Protein AF-A0A9X2EHH2-F1 (afdb_monomer_lite)

Structure (mmCIF, N/CA/C/O backbone):
data_AF-A0A9X2EHH2-F1
#
_entry.id   AF-A0A9X2EHH2-F1
#
loop_
_atom_site.group_PDB
_atom_site.id
_atom_site.type_symbol
_atom_site.label_atom_id
_atom_site.label_alt_id
_atom_site.label_comp_id
_atom_site.label_asym_id
_atom_site.label_entity_id
_atom_site.label_seq_id
_atom_site.pdbx_PDB_ins_code
_atom_site.Cartn_x
_atom_site.Cartn_y
_atom_site.Cartn_z
_atom_site.occupancy
_atom_site.B_iso_or_equiv
_atom_site.auth_seq_id
_atom_site.auth_comp_id
_atom_site.auth_asym_id
_atom_site.auth_atom_id
_atom_site.pdbx_PDB_model_num
ATOM 1 N N . MET A 1 1 ? -2.281 -6.948 -52.825 1.00 45.66 1 MET A N 1
ATOM 2 C CA . MET A 1 1 ? -2.718 -6.582 -51.458 1.00 45.66 1 MET A CA 1
ATOM 3 C C . MET A 1 1 ? -1.708 -7.119 -50.448 1.00 45.66 1 MET A C 1
ATOM 5 O O . MET A 1 1 ? -1.662 -8.321 -50.245 1.00 45.66 1 MET A O 1
ATOM 9 N N . ARG A 1 2 ? -0.846 -6.276 -49.862 1.00 54.19 2 ARG A N 1
ATOM 10 C CA . ARG A 1 2 ? 0.146 -6.710 -48.852 1.00 54.19 2 ARG A CA 1
ATOM 11 C C . ARG A 1 2 ? 0.253 -5.689 -47.713 1.00 54.19 2 ARG A C 1
ATOM 13 O O . ARG A 1 2 ? 1.332 -5.250 -47.341 1.00 54.19 2 ARG A O 1
ATOM 20 N N . PHE A 1 3 ? -0.903 -5.299 -47.181 1.00 56.62 3 PHE A N 1
ATOM 21 C CA . PHE A 1 3 ? -1.027 -4.273 -46.138 1.00 56.62 3 PHE A CA 1
ATOM 22 C C . PHE A 1 3 ? -1.125 -4.852 -44.714 1.00 56.62 3 PHE A C 1
ATOM 24 O O . PHE A 1 3 ? -0.964 -4.119 -43.749 1.00 56.62 3 PHE A O 1
ATOM 31 N N . LEU A 1 4 ? -1.303 -6.173 -44.565 1.00 57.59 4 LEU A N 1
ATOM 32 C CA . LEU A 1 4 ? -1.477 -6.838 -43.259 1.00 57.59 4 LEU A CA 1
ATOM 33 C C . LEU A 1 4 ? -0.230 -7.597 -42.761 1.00 57.59 4 LEU A C 1
ATOM 35 O O . LEU A 1 4 ? -0.237 -8.207 -41.698 1.00 57.59 4 LEU A O 1
ATOM 39 N N . THR A 1 5 ? 0.885 -7.530 -43.492 1.00 57.88 5 THR A N 1
ATOM 40 C CA . THR A 1 5 ? 2.145 -8.203 -43.120 1.00 57.88 5 THR A CA 1
ATOM 41 C C . THR A 1 5 ? 2.931 -7.641 -41.913 1.00 57.88 5 THR A C 1
ATOM 43 O O . THR A 1 5 ? 3.839 -8.359 -41.475 1.00 57.88 5 THR A O 1
ATOM 46 N N . PRO A 1 6 ? 2.684 -6.426 -41.361 1.00 59.25 6 PRO A N 1
ATOM 47 C CA . PRO A 1 6 ? 3.432 -5.961 -40.189 1.00 59.25 6 PRO A CA 1
ATOM 48 C C . PRO A 1 6 ? 2.840 -6.411 -38.841 1.00 59.25 6 PRO A C 1
ATOM 50 O O . PRO A 1 6 ? 3.526 -6.307 -37.831 1.00 59.25 6 PRO A O 1
ATOM 53 N N . PHE A 1 7 ? 1.638 -6.999 -38.789 1.00 60.81 7 PHE A N 1
ATOM 54 C CA . PHE A 1 7 ? 0.971 -7.372 -37.525 1.00 60.81 7 PHE A CA 1
ATOM 55 C C . PHE A 1 7 ? 1.512 -8.648 -36.856 1.00 60.81 7 PHE A C 1
ATOM 57 O O . PHE A 1 7 ? 0.789 -9.349 -36.154 1.00 60.81 7 PHE A O 1
ATOM 64 N N . THR A 1 8 ? 2.785 -8.994 -37.064 1.00 73.62 8 THR A N 1
ATOM 65 C CA . THR A 1 8 ? 3.411 -10.104 -36.333 1.00 73.62 8 THR A CA 1
ATOM 66 C C . THR A 1 8 ? 4.113 -9.563 -35.085 1.00 73.62 8 THR A C 1
ATOM 68 O O . THR A 1 8 ? 5.086 -8.820 -35.233 1.00 73.62 8 THR A O 1
ATOM 71 N N . PRO A 1 9 ? 3.717 -9.972 -33.860 1.00 77.38 9 PRO A N 1
ATOM 72 C CA . PRO A 1 9 ? 4.312 -9.477 -32.611 1.00 77.38 9 PRO A CA 1
ATOM 73 C C . PRO A 1 9 ? 5.838 -9.621 -32.584 1.00 77.38 9 PRO A C 1
ATOM 75 O O . PRO A 1 9 ? 6.566 -8.723 -32.172 1.00 77.38 9 PRO A O 1
ATOM 78 N N . LYS A 1 10 ? 6.345 -10.732 -33.137 1.00 81.25 10 LYS A N 1
ATOM 79 C CA . LYS A 1 10 ? 7.784 -11.002 -33.258 1.00 81.25 10 LYS A CA 1
ATOM 80 C C . LYS A 1 10 ? 8.521 -9.974 -34.128 1.00 81.25 10 LYS A C 1
ATOM 82 O O . LYS A 1 10 ? 9.673 -9.658 -33.841 1.00 81.25 10 LYS A O 1
ATOM 87 N N . ARG A 1 11 ? 7.891 -9.453 -35.189 1.00 78.94 11 ARG A N 1
ATOM 88 C CA . ARG A 1 11 ? 8.493 -8.420 -36.050 1.00 78.94 11 ARG A CA 1
ATOM 89 C C . ARG A 1 11 ? 8.505 -7.059 -35.368 1.00 78.94 11 ARG A C 1
ATOM 91 O O . ARG A 1 11 ? 9.553 -6.426 -35.386 1.00 78.94 11 ARG A O 1
ATOM 98 N N . ALA A 1 12 ? 7.410 -6.679 -34.712 1.00 79.12 12 ALA A N 1
ATOM 99 C CA . ALA A 1 12 ? 7.323 -5.430 -33.958 1.00 79.12 12 ALA A CA 1
ATOM 100 C C . ALA A 1 12 ? 8.378 -5.363 -32.840 1.00 79.12 12 ALA A C 1
ATOM 102 O O . ALA A 1 12 ? 9.088 -4.370 -32.715 1.00 79.12 12 ALA A O 1
ATOM 103 N N . ILE A 1 13 ? 8.568 -6.457 -32.093 1.00 82.00 13 ILE A N 1
ATOM 104 C CA . ILE A 1 13 ? 9.618 -6.547 -31.066 1.00 82.00 13 ILE A CA 1
ATOM 105 C C . ILE A 1 13 ? 11.012 -6.425 -31.697 1.00 82.00 13 ILE A C 1
ATOM 107 O O . ILE A 1 13 ? 11.861 -5.691 -31.196 1.00 82.00 13 ILE A O 1
ATOM 111 N N . ARG A 1 14 ? 11.264 -7.109 -32.821 1.00 81.88 14 ARG A N 1
ATOM 112 C CA . ARG A 1 14 ? 12.558 -7.030 -33.516 1.00 81.88 14 ARG A CA 1
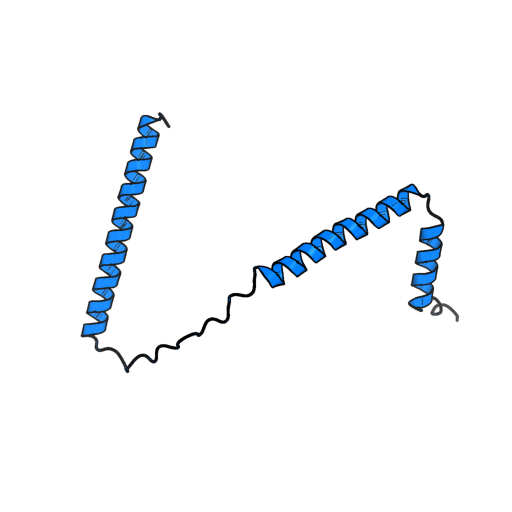ATOM 113 C C . ARG A 1 14 ? 12.855 -5.619 -34.028 1.00 81.88 14 ARG A C 1
ATOM 115 O O . ARG A 1 14 ? 14.000 -5.176 -33.941 1.00 81.88 14 ARG A O 1
ATOM 122 N N . GLU A 1 15 ? 11.854 -4.924 -34.557 1.00 79.31 15 GLU A N 1
ATOM 123 C CA . GLU A 1 15 ? 11.974 -3.528 -34.986 1.00 79.31 15 GLU A CA 1
ATOM 124 C C . GLU A 1 15 ? 12.199 -2.594 -33.805 1.00 79.31 15 GLU A C 1
ATOM 126 O O . GLU A 1 15 ? 13.118 -1.783 -33.861 1.00 79.31 15 GLU A O 1
ATOM 131 N N . PHE A 1 16 ? 11.461 -2.766 -32.709 1.00 78.56 16 PHE A N 1
ATOM 132 C CA . PHE A 1 16 ? 11.662 -2.004 -31.481 1.00 78.56 16 PHE A CA 1
ATOM 133 C C . PHE A 1 16 ? 13.086 -2.166 -30.933 1.00 78.56 16 PHE A C 1
ATOM 135 O O . PHE A 1 16 ? 13.754 -1.175 -30.652 1.00 78.56 16 PHE A O 1
ATOM 142 N N . ILE A 1 17 ? 13.602 -3.398 -30.864 1.00 79.88 17 ILE A N 1
ATOM 143 C CA . ILE A 1 17 ? 14.984 -3.668 -30.436 1.00 79.88 17 ILE A CA 1
ATOM 144 C C . ILE A 1 17 ? 15.989 -3.017 -31.396 1.00 79.88 17 ILE A C 1
ATOM 146 O O . ILE A 1 17 ? 16.985 -2.439 -30.962 1.00 79.88 17 ILE A O 1
ATOM 150 N N . SER A 1 18 ? 15.739 -3.094 -32.705 1.00 79.62 18 SER A N 1
ATOM 151 C CA . SER A 1 18 ? 16.617 -2.498 -33.721 1.00 79.62 18 SER A CA 1
ATOM 152 C C . SER A 1 18 ? 16.615 -0.968 -33.660 1.00 79.62 18 SER A C 1
ATOM 154 O O . SER A 1 18 ? 17.658 -0.348 -33.845 1.00 79.62 18 SER A O 1
ATOM 156 N N . PHE A 1 19 ? 15.464 -0.363 -33.373 1.00 74.88 19 PHE A N 1
ATOM 157 C CA . PHE A 1 19 ? 15.297 1.069 -33.152 1.00 74.88 19 PHE A CA 1
ATOM 158 C C . PHE A 1 19 ? 15.979 1.522 -31.855 1.00 74.88 19 PHE A C 1
ATOM 160 O O . PHE A 1 19 ? 16.739 2.487 -31.866 1.00 74.88 19 PHE A O 1
ATOM 167 N N . ALA A 1 20 ? 15.793 0.783 -30.760 1.00 74.56 20 ALA A N 1
ATOM 168 C CA . ALA A 1 20 ? 16.430 1.061 -29.476 1.00 74.56 20 ALA A CA 1
ATOM 169 C C . ALA A 1 20 ? 17.966 0.987 -29.561 1.00 74.56 20 ALA A C 1
ATOM 171 O O . ALA A 1 20 ? 18.650 1.829 -28.987 1.00 74.56 20 ALA A O 1
ATOM 172 N N . LYS A 1 21 ? 18.515 0.046 -30.344 1.00 75.12 21 LYS A N 1
ATOM 173 C CA . LYS A 1 21 ? 19.964 -0.075 -30.597 1.00 75.12 21 LYS A CA 1
ATOM 174 C C . LYS A 1 21 ? 20.578 1.097 -31.372 1.00 75.12 21 LYS A C 1
ATOM 176 O O . LYS A 1 21 ? 21.794 1.245 -31.336 1.00 75.12 21 LYS A O 1
ATOM 181 N N . ARG A 1 22 ? 19.781 1.885 -32.103 1.00 78.38 22 ARG A N 1
ATOM 182 C CA . ARG A 1 22 ? 20.264 3.024 -32.908 1.00 78.38 22 ARG A CA 1
ATOM 183 C C . ARG A 1 22 ? 20.310 4.348 -32.136 1.00 78.38 22 ARG A C 1
ATOM 185 O O . ARG A 1 22 ? 20.784 5.330 -32.697 1.00 78.38 22 ARG A O 1
ATOM 192 N N . ARG A 1 23 ? 19.813 4.404 -30.894 1.00 71.19 23 ARG A N 1
ATOM 193 C CA . ARG A 1 23 ? 19.865 5.618 -30.062 1.00 71.19 23 ARG A CA 1
ATOM 194 C C . ARG A 1 23 ? 21.236 5.809 -29.414 1.00 71.19 23 ARG A C 1
ATOM 196 O O . ARG A 1 23 ? 21.957 4.845 -29.167 1.00 71.19 23 ARG A O 1
ATOM 203 N N . GLU A 1 24 ? 21.555 7.060 -29.096 1.00 77.69 24 GLU A N 1
ATOM 204 C CA . GLU A 1 24 ? 22.726 7.417 -28.294 1.00 77.69 24 GLU A CA 1
ATOM 205 C C . GLU A 1 24 ? 22.705 6.725 -26.924 1.00 77.69 24 GLU A C 1
ATOM 207 O O . GLU A 1 24 ? 21.641 6.427 -26.365 1.00 77.69 24 GLU A O 1
ATOM 212 N N . ARG A 1 25 ? 23.902 6.463 -26.380 1.00 74.25 25 ARG A N 1
ATOM 213 C CA . ARG A 1 25 ? 24.106 5.692 -25.137 1.00 74.25 25 ARG A CA 1
ATOM 214 C C . ARG A 1 25 ? 23.293 6.249 -23.966 1.00 74.25 25 ARG A C 1
ATOM 216 O O . ARG A 1 25 ? 22.789 5.488 -23.146 1.00 74.25 25 ARG A O 1
ATOM 223 N N . GLU A 1 26 ? 23.122 7.562 -23.937 1.00 75.62 26 GLU A N 1
ATOM 224 C CA . GLU A 1 26 ? 22.446 8.319 -22.882 1.00 75.62 26 GLU A CA 1
ATOM 225 C C . GLU A 1 26 ? 20.957 7.958 -22.777 1.00 75.62 26 GLU A C 1
ATOM 227 O O . GLU A 1 26 ? 20.423 7.736 -21.689 1.00 75.62 26 GLU A O 1
ATOM 232 N N . HIS A 1 27 ? 20.292 7.775 -23.919 1.00 77.94 27 HIS A N 1
ATOM 233 C CA . HIS A 1 27 ? 18.882 7.392 -23.958 1.00 77.94 27 HIS A CA 1
ATOM 234 C C . HIS A 1 27 ? 18.642 5.944 -23.526 1.00 77.94 27 HIS A C 1
ATOM 236 O O . HIS A 1 27 ? 17.579 5.631 -22.989 1.00 77.94 27 HIS A O 1
ATOM 242 N N . VAL A 1 28 ? 19.612 5.055 -23.756 1.00 82.75 28 VAL A N 1
ATOM 243 C CA . VAL A 1 28 ? 19.528 3.656 -23.316 1.00 82.75 28 VAL A CA 1
ATOM 244 C C . VAL A 1 28 ? 19.660 3.574 -21.797 1.00 82.75 28 VAL A C 1
ATOM 246 O O . VAL A 1 28 ? 18.894 2.856 -21.160 1.00 82.75 28 VAL A O 1
ATOM 249 N N . ILE A 1 29 ? 20.569 4.359 -21.213 1.00 83.69 29 ILE A N 1
ATOM 250 C CA . ILE A 1 29 ? 20.736 4.448 -19.757 1.00 83.69 29 ILE A CA 1
ATOM 251 C C . ILE A 1 29 ? 19.446 4.961 -19.107 1.00 83.69 29 ILE A C 1
ATOM 253 O O . ILE A 1 29 ? 18.953 4.334 -18.173 1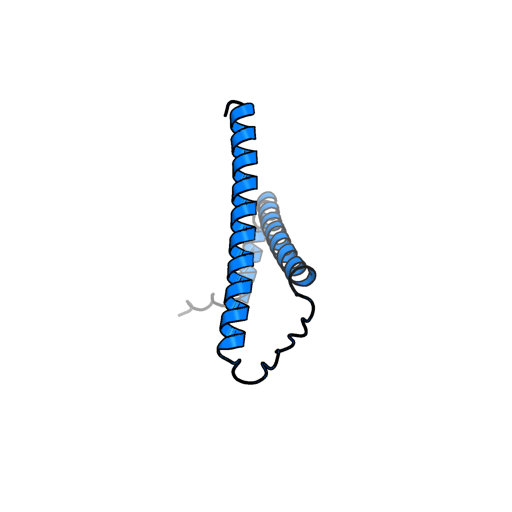.00 83.69 29 ILE A O 1
ATOM 257 N N . GLY A 1 30 ? 18.846 6.032 -19.639 1.00 86.56 30 GLY A N 1
ATOM 258 C CA . GLY A 1 30 ? 17.568 6.549 -19.135 1.00 86.56 30 GLY A CA 1
ATOM 259 C C . GLY A 1 30 ? 16.425 5.528 -19.213 1.00 86.56 30 GLY A C 1
ATOM 260 O O . GLY A 1 30 ? 15.661 5.377 -18.260 1.00 86.56 30 GLY A O 1
ATOM 261 N N . ALA A 1 31 ? 16.336 4.770 -20.310 1.00 86.00 31 ALA A N 1
ATOM 262 C CA . ALA A 1 31 ? 15.328 3.720 -20.462 1.00 86.00 31 ALA A CA 1
ATOM 263 C C . ALA A 1 31 ? 15.527 2.567 -19.461 1.00 86.00 31 ALA A C 1
ATOM 265 O O . ALA A 1 31 ? 14.561 2.107 -18.854 1.00 86.00 31 ALA A O 1
ATOM 266 N N . ILE A 1 32 ? 16.772 2.126 -19.254 1.00 88.69 32 ILE A N 1
ATOM 267 C CA . ILE A 1 32 ? 17.099 1.084 -18.271 1.00 88.69 32 ILE A CA 1
ATOM 268 C C . ILE A 1 32 ? 16.778 1.567 -16.856 1.00 88.69 32 ILE A C 1
ATOM 270 O O . ILE A 1 32 ? 16.146 0.832 -16.103 1.00 88.69 32 ILE A O 1
ATOM 274 N N . LEU A 1 33 ? 17.157 2.801 -16.507 1.00 92.94 33 LEU A N 1
ATOM 275 C CA . LEU A 1 33 ? 16.866 3.382 -15.195 1.00 92.94 33 LEU A CA 1
ATOM 276 C C . LEU A 1 33 ? 15.363 3.474 -14.934 1.00 92.94 33 LEU A C 1
ATOM 278 O O . LEU A 1 33 ? 14.920 3.111 -13.850 1.00 92.94 33 LEU A O 1
ATOM 282 N N . SER A 1 34 ? 14.573 3.890 -15.926 1.00 93.75 34 SER A N 1
ATOM 283 C CA . SER A 1 34 ? 13.114 3.932 -15.799 1.00 93.75 34 SER A CA 1
ATOM 284 C C . SER A 1 34 ? 12.533 2.549 -15.493 1.00 93.75 34 SER A C 1
ATOM 286 O O . SER A 1 34 ? 11.799 2.404 -14.518 1.00 93.75 34 SER A O 1
ATOM 288 N N . VAL A 1 35 ? 12.906 1.522 -16.265 1.00 94.88 35 VAL A N 1
ATOM 289 C CA . VAL A 1 35 ? 12.427 0.150 -16.031 1.00 94.88 35 VAL A CA 1
ATOM 290 C C . VAL A 1 35 ? 12.888 -0.368 -14.670 1.00 94.88 35 VAL A C 1
ATOM 292 O O . VAL A 1 35 ? 12.107 -1.008 -13.966 1.00 94.88 35 VAL A O 1
ATOM 295 N N . LEU A 1 36 ? 14.132 -0.083 -14.282 1.00 96.56 36 LEU A N 1
ATOM 296 C CA . LEU A 1 36 ? 14.712 -0.529 -13.019 1.00 96.56 36 LEU A CA 1
ATOM 297 C C . LEU A 1 36 ? 13.978 0.085 -11.825 1.00 96.56 36 LEU A C 1
ATOM 299 O O . LEU A 1 36 ? 13.529 -0.656 -10.957 1.00 96.56 36 LEU A O 1
ATOM 303 N N . VAL A 1 37 ? 13.791 1.407 -11.805 1.00 96.19 37 VAL A N 1
ATOM 304 C CA . VAL A 1 37 ? 13.085 2.105 -10.718 1.00 96.19 37 VAL A CA 1
ATOM 305 C C . VAL A 1 37 ? 11.644 1.611 -10.602 1.00 96.19 37 VAL A C 1
ATOM 307 O O . VAL A 1 37 ? 11.199 1.273 -9.506 1.00 96.19 37 VAL A O 1
ATOM 310 N N . THR A 1 38 ? 10.923 1.491 -11.720 1.00 96.00 38 THR A N 1
ATOM 311 C CA . THR A 1 38 ? 9.555 0.954 -11.710 1.00 96.00 38 THR A CA 1
ATOM 312 C C . THR A 1 38 ? 9.515 -0.486 -11.198 1.00 96.00 38 THR A C 1
ATOM 314 O O . THR A 1 38 ? 8.656 -0.820 -10.384 1.00 96.00 38 THR A O 1
ATOM 317 N N . SER A 1 39 ? 10.457 -1.332 -11.619 1.00 95.88 39 SER A N 1
ATOM 318 C CA . SER A 1 39 ? 10.520 -2.729 -11.170 1.00 95.88 39 SER A CA 1
ATOM 319 C C . SER A 1 39 ? 10.799 -2.832 -9.672 1.00 95.88 39 SER A C 1
ATOM 321 O O . SER A 1 39 ? 10.168 -3.638 -8.997 1.00 95.88 39 SER A O 1
ATOM 323 N N . VAL A 1 40 ? 11.690 -1.990 -9.135 1.00 96.88 40 VAL A N 1
ATOM 324 C CA . VAL A 1 40 ? 11.979 -1.931 -7.693 1.00 96.88 40 VAL A CA 1
ATOM 325 C C . VAL A 1 40 ? 10.715 -1.612 -6.897 1.00 96.88 40 VAL A C 1
ATOM 327 O O . VAL A 1 40 ? 10.423 -2.315 -5.934 1.00 96.88 40 VAL A O 1
ATOM 330 N N . ILE A 1 41 ? 9.928 -0.616 -7.320 1.00 95.19 41 ILE A N 1
ATOM 331 C CA . ILE A 1 41 ? 8.668 -0.257 -6.649 1.00 95.19 41 ILE A CA 1
ATOM 332 C C . ILE A 1 41 ? 7.706 -1.453 -6.629 1.00 95.19 41 ILE A C 1
ATOM 334 O O . ILE A 1 41 ? 7.187 -1.805 -5.573 1.00 95.19 41 ILE A O 1
ATOM 338 N N . VAL A 1 42 ? 7.504 -2.117 -7.771 1.00 94.75 42 VAL A N 1
ATOM 339 C CA . VAL A 1 42 ? 6.614 -3.287 -7.866 1.00 94.75 42 VAL A CA 1
ATOM 340 C C . VAL A 1 42 ? 7.084 -4.426 -6.958 1.00 94.75 42 VAL A C 1
ATOM 342 O O . VAL A 1 42 ? 6.267 -5.030 -6.267 1.00 94.75 42 VAL A O 1
ATOM 345 N N . VAL A 1 43 ? 8.390 -4.708 -6.928 1.00 94.50 43 VAL A N 1
ATOM 346 C CA . VAL A 1 43 ? 8.965 -5.760 -6.075 1.00 94.50 43 VAL A CA 1
ATOM 347 C C . VAL A 1 43 ? 8.762 -5.446 -4.595 1.00 94.50 43 VAL A C 1
ATOM 349 O O . VAL A 1 43 ? 8.386 -6.348 -3.851 1.00 94.50 43 VAL A O 1
ATOM 352 N N . ILE A 1 44 ? 8.953 -4.192 -4.171 1.00 92.31 44 ILE A N 1
ATOM 353 C CA . ILE A 1 44 ? 8.719 -3.778 -2.780 1.00 92.31 44 ILE A CA 1
ATOM 354 C C . ILE A 1 44 ? 7.278 -4.090 -2.370 1.00 92.31 44 ILE A C 1
ATOM 356 O O . ILE A 1 44 ? 7.079 -4.770 -1.370 1.00 92.31 44 ILE A O 1
ATOM 360 N N . PHE A 1 45 ? 6.285 -3.678 -3.163 1.00 87.69 45 PHE A N 1
ATOM 361 C CA . PHE A 1 45 ? 4.877 -3.965 -2.864 1.00 87.69 45 PHE A CA 1
ATOM 362 C C . PHE A 1 45 ? 4.559 -5.463 -2.855 1.00 87.69 45 PHE A C 1
ATOM 364 O O . PHE A 1 45 ? 3.781 -5.927 -2.025 1.00 87.69 45 PHE A O 1
ATOM 371 N N . LEU A 1 46 ? 5.156 -6.233 -3.768 1.00 87.12 46 LEU A N 1
ATOM 372 C CA . LEU A 1 46 ? 4.917 -7.671 -3.853 1.00 87.12 46 LEU A CA 1
ATOM 373 C C . LEU A 1 46 ? 5.471 -8.419 -2.631 1.00 87.12 46 LEU A C 1
ATOM 375 O O . LEU A 1 46 ? 4.819 -9.327 -2.122 1.00 87.12 46 LEU A O 1
ATOM 379 N N . VAL A 1 47 ? 6.660 -8.032 -2.163 1.00 84.88 47 VAL A N 1
ATOM 380 C CA . VAL A 1 47 ? 7.285 -8.600 -0.960 1.00 84.88 47 VAL A CA 1
ATOM 381 C C . VAL A 1 47 ? 6.553 -8.137 0.299 1.00 84.88 47 VAL A C 1
ATOM 383 O O . VAL A 1 47 ? 6.239 -8.963 1.153 1.00 84.88 47 VAL A O 1
ATOM 386 N N . ASP A 1 48 ? 6.224 -6.849 0.400 1.00 78.12 48 ASP A 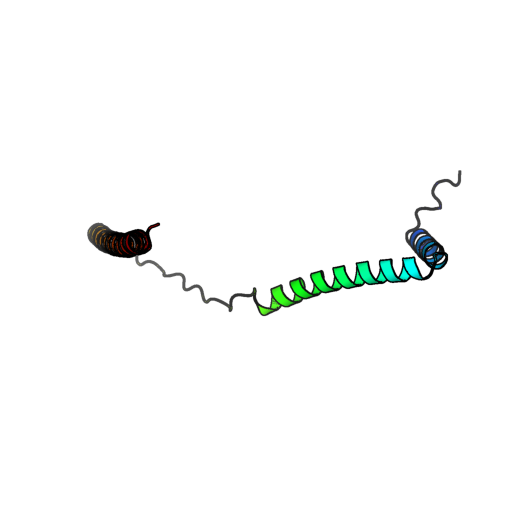N 1
ATOM 387 C CA . ASP A 1 48 ? 5.506 -6.288 1.550 1.00 78.12 48 ASP A CA 1
ATOM 388 C C . ASP A 1 48 ? 4.128 -6.943 1.734 1.00 78.12 48 ASP A C 1
ATOM 390 O O . ASP A 1 48 ? 3.774 -7.353 2.840 1.00 78.12 48 ASP A O 1
ATOM 394 N N . SER A 1 49 ? 3.412 -7.182 0.627 1.00 70.75 49 SER A N 1
ATOM 395 C CA . SER A 1 49 ? 2.121 -7.878 0.642 1.00 70.75 49 SER A CA 1
ATOM 396 C C . SER A 1 49 ? 2.191 -9.296 1.221 1.00 70.75 49 SER A C 1
ATOM 398 O O . SER A 1 49 ? 1.192 -9.788 1.745 1.00 70.75 49 SER A O 1
ATOM 400 N N . GLN A 1 50 ? 3.330 -9.980 1.096 1.00 66.94 50 GLN A N 1
ATOM 401 C CA . GLN A 1 50 ? 3.494 -11.352 1.584 1.00 66.94 50 GLN A CA 1
ATOM 402 C C . GLN A 1 50 ? 3.971 -11.408 3.034 1.00 66.94 50 GLN A C 1
ATOM 404 O O . GLN A 1 50 ? 3.667 -12.371 3.735 1.00 66.94 50 GLN A O 1
ATOM 409 N N . VAL A 1 51 ? 4.716 -10.398 3.483 1.00 65.19 51 VAL A N 1
ATOM 410 C CA . VAL A 1 51 ? 5.334 -10.392 4.814 1.00 65.19 51 VAL A CA 1
ATOM 411 C C . VAL A 1 51 ? 4.443 -9.707 5.852 1.00 65.19 51 VAL A C 1
ATOM 413 O O . VAL A 1 51 ? 4.361 -10.191 6.976 1.00 65.19 51 VAL A O 1
ATOM 416 N N . ASN A 1 52 ? 3.744 -8.626 5.490 1.00 61.12 52 ASN A N 1
ATOM 417 C CA . ASN A 1 52 ? 3.024 -7.783 6.453 1.00 61.12 52 ASN A CA 1
ATOM 418 C C . ASN A 1 52 ? 1.491 -7.841 6.346 1.00 61.12 52 ASN A C 1
ATOM 420 O O . ASN A 1 52 ? 0.809 -7.278 7.199 1.00 61.12 52 ASN A O 1
ATOM 424 N N . THR A 1 53 ? 0.922 -8.484 5.318 1.00 59.47 53 THR A N 1
ATOM 425 C CA . THR A 1 53 ? -0.525 -8.366 5.018 1.00 59.47 53 THR A CA 1
ATOM 426 C C . THR A 1 53 ? -1.323 -9.658 5.162 1.00 59.47 53 THR A C 1
ATOM 428 O O . THR A 1 53 ? -2.541 -9.628 5.016 1.00 59.47 53 THR A O 1
ATOM 431 N N . ALA A 1 54 ? -0.690 -10.790 5.475 1.00 64.38 54 ALA A N 1
ATOM 432 C CA . ALA A 1 54 ? -1.425 -11.999 5.833 1.00 64.38 54 ALA A CA 1
ATOM 433 C C . ALA A 1 54 ? -1.670 -11.995 7.351 1.00 64.38 54 ALA A C 1
ATOM 435 O O . ALA A 1 54 ? -0.750 -12.341 8.098 1.00 64.38 54 ALA A O 1
ATOM 436 N N . PRO A 1 55 ? -2.865 -11.599 7.848 1.00 6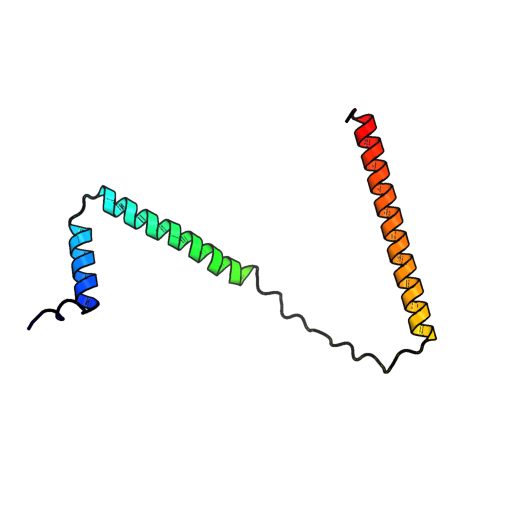9.62 55 PRO A N 1
ATOM 437 C CA . PRO A 1 55 ? -3.188 -11.836 9.245 1.00 69.62 55 PRO A CA 1
ATOM 438 C C . PRO A 1 55 ? -3.003 -13.335 9.520 1.00 69.62 55 PRO A C 1
ATOM 440 O O . PRO A 1 55 ? -3.411 -14.155 8.686 1.00 69.62 55 PRO A O 1
ATOM 443 N N . PRO A 1 56 ? -2.364 -13.713 10.643 1.00 73.19 56 PRO A N 1
ATOM 444 C CA . PRO A 1 56 ? -2.217 -15.116 11.001 1.00 73.19 56 PRO A CA 1
ATOM 445 C C . PRO A 1 56 ? -3.599 -15.780 10.972 1.00 73.19 56 PRO A C 1
ATOM 447 O O . PRO A 1 56 ? -4.582 -15.088 11.250 1.00 73.19 56 PRO A O 1
ATOM 450 N N . PRO A 1 57 ? -3.702 -17.079 10.633 1.00 73.88 57 PRO A N 1
ATOM 451 C CA . PRO A 1 57 ? -4.981 -17.774 10.578 1.00 73.88 57 PRO A CA 1
ATOM 452 C C . PRO A 1 57 ? -5.756 -17.546 11.879 1.00 73.88 57 PRO A C 1
ATOM 454 O O . PRO A 1 57 ? -5.413 -18.101 12.923 1.00 73.88 57 PRO A O 1
ATOM 457 N N . GLN A 1 58 ? -6.764 -16.674 11.835 1.00 74.38 58 GLN A N 1
ATOM 458 C CA . GLN A 1 58 ? -7.593 -16.391 12.994 1.00 74.38 58 GLN A CA 1
ATOM 459 C C . GLN A 1 58 ? -8.620 -17.509 13.058 1.00 74.38 58 GLN A C 1
ATOM 461 O O . GLN A 1 58 ? -9.428 -17.677 12.142 1.00 74.38 58 GLN A O 1
ATOM 466 N N . VAL A 1 59 ? -8.568 -18.308 14.120 1.00 73.06 59 VAL A N 1
ATOM 467 C CA . VAL A 1 59 ? -9.657 -19.229 14.429 1.00 73.06 59 VAL A CA 1
ATOM 468 C C . VAL A 1 59 ? -10.831 -18.354 14.852 1.00 73.06 59 VAL A C 1
ATOM 470 O O . VAL A 1 59 ? -10.881 -17.872 15.981 1.00 73.06 59 VAL A O 1
ATOM 473 N N . ILE A 1 60 ? -11.733 -18.080 13.910 1.00 70.06 60 ILE A N 1
ATOM 474 C CA . ILE A 1 60 ? -12.982 -17.380 14.195 1.00 70.06 60 ILE A CA 1
ATOM 475 C C . ILE A 1 60 ? -13.858 -18.381 14.941 1.00 70.06 60 ILE A C 1
ATOM 477 O O . ILE A 1 60 ? -14.481 -19.256 14.339 1.00 70.06 60 ILE A O 1
ATOM 481 N N . TYR A 1 61 ? -13.861 -18.282 16.267 1.00 69.31 61 TYR A N 1
ATOM 482 C CA . TYR A 1 61 ? -14.852 -18.959 17.085 1.00 69.31 61 TYR A CA 1
ATOM 483 C C . TYR A 1 61 ? -16.181 -18.261 16.822 1.00 69.31 61 TYR A C 1
ATOM 485 O O . TYR A 1 61 ? -16.419 -17.153 17.293 1.00 69.31 61 TYR A O 1
ATOM 493 N N . ALA A 1 62 ? -17.028 -18.885 16.006 1.00 68.81 62 ALA A N 1
ATOM 494 C CA . ALA A 1 62 ? -18.426 -18.509 15.964 1.00 68.81 62 ALA A CA 1
ATOM 495 C C . ALA A 1 62 ? -19.007 -18.864 17.335 1.00 68.81 62 ALA A C 1
ATOM 497 O O . ALA A 1 62 ? -19.226 -20.039 17.636 1.00 68.81 62 ALA A O 1
ATOM 498 N N . GLU A 1 63 ? -19.178 -17.860 18.192 1.00 65.62 63 GLU A N 1
ATOM 499 C CA . GLU A 1 63 ? -19.949 -18.017 19.416 1.00 65.62 63 GLU A CA 1
ATOM 500 C C . GLU A 1 63 ? -21.361 -18.426 19.001 1.00 65.62 63 GLU A C 1
ATOM 502 O O . GLU A 1 63 ? -22.108 -17.667 18.382 1.00 65.62 63 GLU A O 1
ATOM 507 N N . VAL A 1 64 ? -21.705 -19.682 19.279 1.00 64.88 64 VAL A N 1
ATOM 508 C CA . VAL A 1 64 ? -23.087 -20.133 19.206 1.00 64.88 64 VAL A CA 1
ATOM 509 C C . VAL A 1 64 ? -23.785 -19.417 20.348 1.00 64.88 64 VAL A C 1
ATOM 511 O O . VAL A 1 64 ? -23.657 -19.825 21.502 1.00 64.88 64 VAL A O 1
ATOM 514 N N . TYR A 1 65 ? -24.470 -18.317 20.038 1.00 65.25 65 TYR A N 1
ATOM 515 C CA . TYR A 1 65 ? -25.375 -17.700 20.990 1.00 65.25 65 TYR A CA 1
ATOM 516 C C . TYR A 1 65 ? -26.359 -18.788 21.428 1.00 65.25 65 TYR A C 1
ATOM 518 O O . TYR A 1 65 ? -27.091 -19.350 20.606 1.00 65.25 65 TYR A O 1
ATOM 526 N N . ALA A 1 66 ? -26.329 -19.133 22.719 1.00 64.19 66 ALA A N 1
ATOM 527 C CA . ALA A 1 66 ? -27.453 -19.815 23.340 1.00 64.19 66 ALA A CA 1
ATOM 528 C C . ALA A 1 66 ? -28.715 -18.997 23.011 1.00 64.19 66 ALA A C 1
ATOM 530 O O . ALA A 1 66 ? -28.606 -17.784 22.833 1.00 64.19 66 ALA A O 1
ATOM 531 N N . GLY A 1 67 ? -29.850 -19.681 22.819 1.00 73.69 67 GLY A N 1
ATOM 532 C CA . GLY A 1 67 ? -31.072 -19.119 22.225 1.00 73.69 67 GLY A CA 1
ATOM 533 C C . GLY A 1 67 ? -31.525 -17.774 22.802 1.00 73.69 67 GLY A C 1
ATOM 534 O O . GLY A 1 67 ? -31.017 -17.339 23.828 1.00 73.69 67 GLY A O 1
ATOM 535 N N . GLU A 1 68 ? -32.478 -17.141 22.108 1.00 73.12 68 GLU A N 1
ATOM 536 C CA . GLU A 1 68 ? -32.959 -15.768 22.339 1.00 73.12 68 GLU A CA 1
ATOM 537 C C . GLU A 1 68 ? -32.809 -15.310 23.805 1.00 73.12 68 GLU A C 1
ATOM 539 O O . GLU A 1 68 ? -33.474 -15.873 24.680 1.00 73.12 68 GLU A O 1
ATOM 544 N N . PRO A 1 69 ? -31.904 -14.347 24.088 1.00 69.12 69 PRO A N 1
ATOM 545 C CA . PRO A 1 69 ? -31.699 -13.854 25.442 1.00 69.12 69 PRO A CA 1
ATOM 546 C C . PRO A 1 69 ? -33.010 -13.297 25.986 1.00 69.12 69 PRO A C 1
ATOM 548 O O . PRO A 1 69 ? -33.809 -12.722 25.244 1.00 69.12 69 PRO A O 1
ATOM 551 N N . THR A 1 70 ? -33.232 -13.473 27.283 1.00 79.38 70 THR A N 1
ATOM 552 C CA . THR A 1 70 ? -34.446 -12.962 27.925 1.00 79.38 70 THR A CA 1
ATOM 553 C C . THR A 1 70 ? -34.436 -11.430 27.937 1.00 79.38 70 THR A C 1
ATOM 555 O O . THR A 1 70 ? -33.372 -10.810 27.998 1.00 79.38 70 THR A O 1
ATOM 558 N N . ASP A 1 71 ? -35.611 -10.794 27.897 1.00 80.94 71 ASP A N 1
ATOM 559 C CA . ASP A 1 71 ? -35.721 -9.324 27.885 1.00 80.94 71 ASP A CA 1
ATOM 560 C C . ASP A 1 71 ? -34.974 -8.664 29.064 1.00 80.94 71 ASP A C 1
ATOM 562 O O . ASP A 1 71 ? -34.406 -7.581 28.921 1.00 80.94 71 ASP A O 1
ATOM 566 N N . GLU A 1 72 ? -34.910 -9.339 30.214 1.00 82.69 72 GLU A N 1
ATOM 567 C CA . GLU A 1 72 ? -34.177 -8.895 31.406 1.00 82.69 72 GLU A CA 1
ATOM 568 C C . GLU A 1 72 ? -32.657 -8.849 31.170 1.00 82.69 72 GLU A C 1
ATOM 570 O O . GLU A 1 72 ? -32.006 -7.851 31.483 1.00 82.69 72 GLU A O 1
ATOM 575 N N . GLU A 1 73 ? -32.090 -9.882 30.542 1.00 82.00 73 GLU A N 1
ATOM 576 C CA . GLU A 1 73 ? -30.665 -9.939 30.184 1.00 82.00 73 GLU A CA 1
ATOM 577 C C . GLU A 1 73 ? -30.304 -8.907 29.107 1.00 82.00 73 GLU A C 1
ATOM 579 O O . GLU A 1 73 ? -29.195 -8.361 29.096 1.00 82.00 73 GLU A O 1
ATOM 584 N N . ILE A 1 74 ? -31.243 -8.614 28.202 1.00 81.81 74 ILE A N 1
ATOM 585 C CA . ILE A 1 74 ? -31.088 -7.578 27.177 1.00 81.81 74 ILE A CA 1
ATOM 586 C C . ILE A 1 74 ? -31.015 -6.190 27.824 1.00 81.81 74 ILE A C 1
ATOM 588 O O . ILE A 1 74 ? -30.141 -5.397 27.465 1.00 81.81 74 ILE A O 1
ATOM 592 N N . VAL A 1 75 ? -31.900 -5.893 28.779 1.00 87.06 75 VAL A N 1
ATOM 593 C CA . VAL A 1 75 ? -31.899 -4.612 29.501 1.00 87.06 75 VAL A CA 1
ATOM 594 C C . VAL A 1 75 ? -30.632 -4.465 30.340 1.00 87.06 75 VAL A C 1
ATOM 596 O O . VAL A 1 75 ? -29.987 -3.419 30.292 1.00 87.06 75 VAL A O 1
ATOM 599 N N . GLU A 1 76 ? -30.214 -5.518 31.042 1.00 87.50 76 GLU A N 1
ATOM 600 C CA . GLU A 1 76 ? -28.999 -5.473 31.857 1.00 87.50 76 GLU A CA 1
ATOM 601 C C . GLU A 1 76 ? -27.744 -5.237 31.000 1.00 87.50 76 GLU A C 1
ATOM 603 O O . GLU A 1 76 ? -26.873 -4.440 31.362 1.00 87.50 76 GLU A O 1
ATOM 608 N N . ARG A 1 77 ? -27.657 -5.884 29.829 1.00 85.00 77 ARG A N 1
ATOM 609 C CA . ARG A 1 77 ? -26.571 -5.653 28.867 1.00 85.00 77 ARG A CA 1
ATOM 610 C C . ARG A 1 77 ? -26.562 -4.207 28.375 1.00 85.00 77 ARG A C 1
ATOM 612 O O . ARG A 1 77 ? -25.504 -3.580 28.385 1.00 85.00 77 ARG A O 1
ATOM 619 N N . GLN A 1 78 ? -27.720 -3.677 27.987 1.00 87.88 78 GLN A N 1
ATOM 620 C CA . GLN A 1 78 ? -27.839 -2.295 27.519 1.00 87.88 78 GLN A CA 1
ATOM 621 C C . GLN A 1 78 ? -27.435 -1.292 28.599 1.00 87.88 78 GLN A C 1
ATOM 623 O O . GLN A 1 78 ? -26.724 -0.334 28.305 1.00 87.88 78 GLN A O 1
ATOM 628 N N . GLU A 1 79 ? -27.816 -1.521 29.858 1.00 92.12 79 GLU A N 1
ATOM 629 C CA . GLU A 1 79 ? -27.384 -0.662 30.960 1.00 92.12 79 GLU A CA 1
ATOM 630 C C . GLU A 1 79 ? -25.867 -0.682 31.157 1.00 92.12 79 GLU A C 1
ATOM 632 O O . GLU A 1 79 ? -25.267 0.370 31.382 1.00 92.12 79 GLU A O 1
ATOM 637 N N . ARG A 1 80 ? -25.230 -1.858 31.084 1.00 89.12 80 ARG A N 1
ATOM 638 C CA . ARG A 1 80 ? -23.769 -1.954 31.210 1.00 89.12 80 ARG A CA 1
ATOM 639 C C . ARG A 1 80 ? -23.064 -1.221 30.072 1.00 89.12 80 ARG A C 1
ATOM 641 O O . ARG A 1 80 ? -22.174 -0.418 30.336 1.00 89.12 80 ARG A O 1
ATOM 648 N N . GLU A 1 81 ? -23.498 -1.439 28.834 1.00 91.12 81 GLU A N 1
ATOM 649 C CA . GLU A 1 81 ? -22.930 -0.762 27.663 1.00 91.12 81 GLU A CA 1
ATOM 650 C C . GLU A 1 81 ? -23.116 0.760 27.744 1.00 91.12 81 GLU A C 1
ATOM 652 O O . GLU A 1 81 ? -22.177 1.517 27.492 1.00 91.12 81 GLU A O 1
ATOM 657 N N . GLN A 1 82 ? -24.291 1.222 28.177 1.00 91.94 82 GLN A N 1
ATOM 658 C CA . GLN A 1 82 ? -24.573 2.642 28.363 1.00 91.94 82 GLN A CA 1
ATOM 659 C C . GLN A 1 82 ? -23.654 3.275 29.419 1.00 91.94 82 GLN A C 1
ATOM 661 O O . GLN A 1 82 ? -23.104 4.355 29.190 1.00 91.94 82 GLN A O 1
ATOM 666 N N . ARG A 1 83 ? -23.423 2.591 30.550 1.00 92.38 83 ARG A N 1
ATOM 667 C CA . ARG A 1 83 ? -22.499 3.063 31.597 1.00 92.38 83 ARG A CA 1
ATOM 668 C C . ARG A 1 83 ? -21.067 3.170 31.080 1.00 92.38 83 ARG A C 1
ATOM 670 O O . ARG A 1 83 ? -20.425 4.193 31.303 1.00 92.38 83 ARG A O 1
ATOM 677 N N . GLU A 1 84 ? -20.586 2.177 30.335 1.00 92.56 84 GLU A N 1
ATOM 678 C CA . GLU A 1 84 ? -19.245 2.232 29.743 1.00 92.56 84 GLU A CA 1
ATOM 679 C C . GLU A 1 84 ? -19.092 3.389 28.748 1.00 92.56 84 GLU A C 1
ATOM 681 O O . GLU A 1 84 ? -18.059 4.063 28.718 1.00 92.56 84 GLU A O 1
ATOM 686 N N . ILE A 1 85 ? -20.112 3.642 27.922 1.00 92.81 85 ILE A N 1
ATOM 687 C CA . ILE A 1 85 ? -20.106 4.763 26.974 1.00 92.81 85 ILE A CA 1
ATOM 688 C C . ILE A 1 85 ? -20.027 6.095 27.727 1.00 92.81 85 ILE A C 1
ATOM 690 O O . ILE A 1 85 ? -19.255 6.977 27.338 1.00 92.81 85 ILE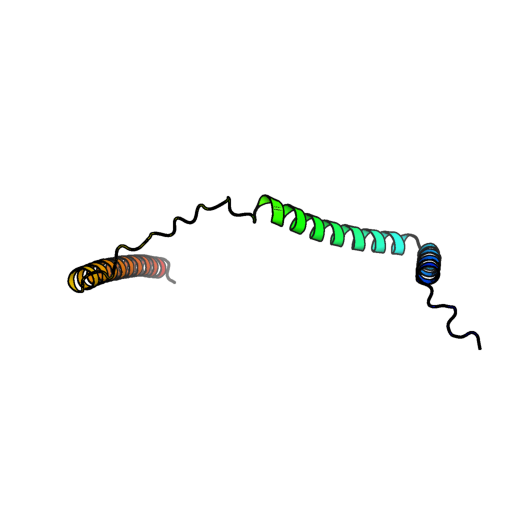 A O 1
ATOM 694 N N . GLU A 1 86 ? -20.790 6.241 28.809 1.00 92.88 86 GLU A N 1
ATOM 695 C CA . GLU A 1 86 ? -20.784 7.444 29.641 1.00 92.88 86 GLU A CA 1
ATOM 696 C C . GLU A 1 86 ? -19.449 7.661 30.355 1.00 92.88 86 GLU A C 1
ATOM 698 O O . GLU A 1 86 ? -18.950 8.788 30.386 1.00 92.88 86 GLU A O 1
ATOM 703 N N . GLU A 1 87 ? -18.834 6.605 30.885 1.00 93.69 87 GLU A N 1
ATOM 704 C CA . GLU A 1 87 ? -17.511 6.679 31.510 1.00 93.69 87 GLU A CA 1
ATOM 705 C C . GLU A 1 87 ? -16.450 7.132 30.503 1.00 93.69 87 GLU A C 1
ATOM 707 O O . GLU A 1 87 ? -15.757 8.125 30.741 1.00 93.69 87 GLU A O 1
ATOM 712 N N . ARG A 1 88 ? -16.409 6.512 29.316 1.00 92.62 88 ARG A N 1
ATOM 713 C CA . ARG A 1 88 ? -15.496 6.920 28.233 1.00 92.62 88 ARG A CA 1
ATOM 714 C C . ARG A 1 88 ? -15.764 8.347 27.756 1.00 92.62 88 ARG A C 1
ATOM 716 O O . ARG A 1 88 ? -14.839 9.062 27.367 1.00 92.62 88 ARG A O 1
ATOM 723 N N . ALA A 1 89 ? -17.022 8.788 27.736 1.00 93.50 89 ALA A N 1
ATOM 724 C CA . ALA A 1 89 ? -17.366 10.161 27.379 1.00 93.50 89 ALA A CA 1
ATOM 725 C C . ALA A 1 89 ? -16.841 11.162 28.420 1.00 93.50 89 ALA A C 1
ATOM 727 O O . ALA A 1 89 ? -16.248 12.173 28.040 1.00 93.50 89 ALA A O 1
ATOM 728 N N . ARG A 1 90 ? -16.986 10.856 29.716 1.00 93.69 90 ARG A N 1
ATOM 729 C CA . ARG A 1 90 ? -16.465 11.684 30.815 1.00 93.69 90 ARG A CA 1
ATOM 730 C C . ARG A 1 90 ? -14.942 11.740 30.817 1.00 93.69 90 ARG A C 1
ATOM 732 O O . ARG A 1 90 ? -14.383 12.814 31.009 1.00 93.69 90 ARG A O 1
ATOM 739 N N . GLU A 1 91 ? -14.268 10.619 30.579 1.00 93.94 91 GLU A N 1
ATOM 740 C CA . GLU A 1 91 ? -12.807 10.592 30.463 1.00 93.94 91 GLU A CA 1
ATOM 741 C C . GLU A 1 91 ? -12.314 11.446 29.299 1.00 93.94 91 GLU A C 1
ATOM 743 O O . GLU A 1 91 ? -11.429 12.278 29.487 1.00 93.94 91 GLU A O 1
ATOM 748 N N . ARG A 1 92 ? -12.932 11.317 28.117 1.00 92.19 92 ARG A N 1
ATOM 749 C CA . ARG A 1 92 ? -12.610 12.182 26.973 1.00 92.19 92 ARG A CA 1
ATOM 750 C C . ARG A 1 92 ? -12.828 13.651 27.306 1.00 92.19 92 ARG A C 1
ATOM 752 O O . ARG A 1 92 ? -11.972 14.469 26.996 1.00 92.19 92 ARG A O 1
ATOM 759 N N . GLN A 1 93 ? -13.937 13.989 27.961 1.00 92.44 93 GLN A N 1
ATOM 760 C CA . GLN A 1 93 ? -14.210 15.366 28.362 1.00 92.44 93 GLN A CA 1
ATOM 761 C C . GLN A 1 93 ? -13.132 15.914 29.306 1.00 92.44 93 GLN A C 1
ATOM 763 O O . GLN A 1 93 ? -12.689 17.041 29.111 1.00 92.44 93 GLN A O 1
ATOM 768 N N . ARG A 1 94 ? -12.665 15.117 30.277 1.00 94.81 94 ARG A N 1
ATOM 769 C CA . ARG A 1 94 ? -11.556 15.501 31.167 1.00 94.81 94 ARG A CA 1
ATOM 770 C C . ARG A 1 94 ? -10.255 15.717 30.401 1.00 94.81 94 ARG A C 1
ATOM 772 O O . ARG A 1 94 ? -9.609 16.733 30.605 1.00 94.81 94 ARG A O 1
ATOM 779 N N . GLN A 1 95 ? -9.909 14.813 29.484 1.00 93.25 95 GLN A N 1
ATOM 780 C CA . GLN A 1 95 ? -8.713 14.962 28.647 1.00 93.25 95 GLN A CA 1
ATOM 781 C C . GLN A 1 95 ? -8.766 16.246 27.811 1.00 93.25 95 GLN A C 1
ATOM 783 O O . GLN A 1 95 ? -7.772 16.956 27.712 1.00 93.25 95 GLN A O 1
ATOM 788 N N . PHE A 1 96 ? -9.927 16.576 27.236 1.00 94.81 96 PHE A N 1
ATOM 789 C CA . PHE A 1 96 ? -10.091 17.826 26.495 1.00 94.81 96 PHE A CA 1
ATOM 790 C C . PHE A 1 96 ? -10.002 19.063 27.393 1.00 94.81 96 PHE A C 1
ATOM 792 O O . PHE A 1 96 ? -9.388 20.034 26.975 1.00 94.81 96 PHE A O 1
ATOM 799 N N . GLN A 1 97 ? -10.550 19.027 28.612 1.00 93.50 97 GLN A N 1
ATOM 800 C CA . GLN A 1 97 ? -10.410 20.124 29.581 1.00 93.50 97 GLN A CA 1
ATOM 801 C C . GLN A 1 97 ? -8.948 20.341 29.985 1.00 93.50 97 GLN A C 1
ATOM 803 O O . GLN A 1 97 ? -8.472 21.467 29.975 1.00 93.50 97 GLN A O 1
ATOM 808 N N . GLU A 1 98 ? -8.204 19.269 30.267 1.00 93.75 98 GLU A N 1
ATOM 809 C CA . GLU A 1 98 ? 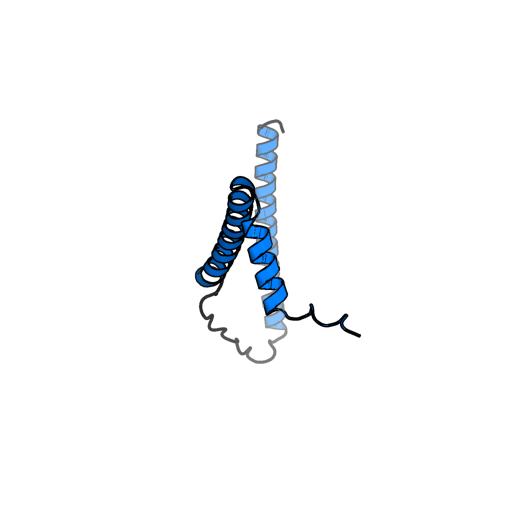-6.776 19.370 30.590 1.00 93.75 98 GLU A CA 1
ATOM 810 C C . GLU A 1 98 ? -5.953 19.947 29.429 1.00 93.75 98 GLU A C 1
ATOM 812 O O . GLU A 1 98 ? -5.006 20.703 29.658 1.00 93.75 98 GLU A O 1
ATOM 817 N N . LEU A 1 99 ? -6.307 19.596 28.186 1.00 92.69 99 LEU A N 1
ATOM 818 C CA . LEU A 1 99 ? -5.693 20.158 26.984 1.00 92.69 99 LEU A CA 1
ATOM 819 C C . LEU A 1 99 ? -6.034 21.641 26.810 1.00 92.69 99 LEU A C 1
ATOM 821 O O . LEU A 1 99 ? -5.138 22.417 26.491 1.00 92.69 99 LEU A O 1
ATOM 825 N N . ASP A 1 100 ? -7.288 22.029 27.036 1.00 93.56 100 ASP A N 1
ATOM 826 C CA . ASP A 1 100 ? -7.751 23.419 26.953 1.00 93.56 100 ASP A CA 1
ATOM 827 C C . ASP A 1 100 ? -7.035 24.293 27.995 1.00 93.56 100 ASP A C 1
ATOM 829 O O . ASP A 1 100 ? -6.388 25.277 27.643 1.00 93.56 100 ASP A O 1
ATOM 833 N N . ASP A 1 101 ? -6.982 23.842 29.254 1.00 93.69 101 ASP A N 1
ATOM 834 C CA . ASP A 1 101 ? -6.248 24.516 30.331 1.00 93.69 101 ASP A CA 1
ATOM 835 C C . ASP A 1 101 ? -4.742 24.636 30.030 1.00 93.69 101 ASP A C 1
ATOM 837 O O . ASP A 1 101 ? -4.068 25.566 30.487 1.00 93.69 101 ASP A O 1
ATOM 841 N N . ALA A 1 102 ? -4.165 23.651 29.332 1.00 91.06 102 ALA A N 1
ATOM 842 C CA . ALA A 1 102 ? -2.761 23.669 28.933 1.00 91.06 102 ALA A CA 1
ATOM 843 C C . ALA A 1 102 ? -2.503 24.646 27.776 1.00 91.06 102 ALA A C 1
ATOM 845 O O . ALA A 1 102 ? -1.465 25.311 27.778 1.00 91.06 102 ALA A O 1
ATOM 846 N N . LEU A 1 103 ? -3.430 24.746 26.819 1.00 92.38 103 LEU A N 1
ATOM 847 C CA . LEU A 1 103 ? -3.381 25.715 25.723 1.00 92.38 103 LEU A CA 1
ATOM 848 C C . LEU A 1 103 ? -3.539 27.146 26.249 1.00 92.38 103 LEU A C 1
ATOM 850 O O . LEU A 1 103 ? -2.696 27.988 25.938 1.00 92.38 103 LEU A O 1
ATOM 854 N N . GLU A 1 104 ? -4.495 27.381 27.153 1.00 91.81 104 GLU A N 1
ATOM 855 C CA . GLU A 1 104 ? -4.693 28.684 27.800 1.00 91.81 104 GLU A CA 1
ATOM 856 C C . GLU A 1 104 ? -3.440 29.103 28.591 1.00 91.81 104 GLU A C 1
ATOM 858 O O . GLU A 1 104 ? -2.957 30.231 28.469 1.00 91.81 104 GLU A O 1
ATOM 863 N N . ARG A 1 105 ? -2.821 28.170 29.334 1.00 89.56 105 ARG A N 1
ATOM 864 C CA . ARG A 1 105 ? -1.529 28.403 30.013 1.00 89.56 105 ARG A CA 1
ATOM 865 C C . ARG A 1 105 ? -0.377 28.691 29.049 1.00 89.56 105 ARG A C 1
ATOM 867 O O . ARG A 1 105 ? 0.547 29.418 29.417 1.00 89.56 105 ARG A O 1
ATOM 874 N N . ALA A 1 106 ? -0.400 28.114 27.850 1.00 90.94 106 ALA A N 1
ATOM 875 C CA . ALA A 1 106 ? 0.582 28.372 26.800 1.00 90.94 106 ALA A CA 1
ATOM 876 C C . ALA A 1 106 ? 0.311 29.679 26.028 1.00 90.94 106 ALA A C 1
ATOM 878 O O . ALA A 1 106 ? 1.155 30.090 25.230 1.00 90.94 106 ALA A O 1
ATOM 879 N N . GLY A 1 107 ? -0.818 30.350 26.291 1.00 86.06 107 GLY A N 1
ATOM 880 C CA . GLY A 1 107 ? -1.214 31.601 25.645 1.00 86.06 107 GLY A CA 1
ATOM 881 C C . GLY A 1 107 ? -1.714 31.428 24.208 1.00 86.06 107 GLY A C 1
ATOM 882 O O . GLY A 1 107 ? -1.591 32.371 23.421 1.00 86.06 107 GLY A O 1
ATOM 883 N N . LEU A 1 108 ? -2.211 30.233 23.868 1.00 68.00 108 LEU A N 1
ATOM 884 C CA . LEU A 1 108 ? -2.870 29.912 22.598 1.00 68.00 108 LEU A CA 1
ATOM 885 C C . LEU A 1 108 ? -4.392 29.929 22.739 1.00 68.00 108 LEU A C 1
ATOM 887 O O . LEU A 1 108 ? -4.881 29.618 23.845 1.00 68.00 108 LEU A O 1
#

Organism: NCBI:txid2950949

Foldseek 3Di:
DCPPVCPDPVNVVVVVVVVLVPDDPVVVVVVVVVVVVVVVVVVVVVVCCVPPPDDPPDPPPPPPPDPDDDPVVVVVVVVVVVVVVVVVVVVVVVVVVVVVVVVVVVVD

pLDDT: mean 81.35, std 11.94, range [45.66, 96.88]

Secondary structure (DSSP, 8-state):
---STT--HHHHHHHHHHHHTTS-HHHHHHHHHHHHHHHHHHHHHHHHHHHTS-----------PPSS--HHHHHHHHHHHHHHHHHHHHHHHHHHHHHHHHHHHHT-

Radius of gyration: 33.27 Å; chains: 1; bounding box: 60×52×83 Å

Sequence (108 aa):
MRFLTPFTPKRAIREFISFAKRREREHVIGAILSVLVTSVIVVIFLVDSQVNTAPPPQVIYAEVYAGEPTDEEIVERQEREQREIEERARERQRQFQELDDALERAGL